Protein AF-A0A6M0G7Y6-F1 (afdb_monomer_lite)

Radius of gyration: 16.26 Å; chains: 1; bounding box: 35×30×58 Å

Secondary structure (DSSP, 8-state):
---------------EEEEEETTEEEEEEEGGGB---EEEEETTEEEEEEEEETTEEEEE-HHHHHTS-HHHHHHHHHHHT--GGGG-TT--

Foldseek 3Di:
DDDDDPDDPPPPPFDWDWFADPNHTPDIAGLLQWEAWDFDDDVQATAWIWIDGVNDIDTQGPNRCVVDDPVRNVSSCVSNVHDCVSNPPPPD

Structure (mmCIF, N/CA/C/O backbone):
data_AF-A0A6M0G7Y6-F1
#
_entry.id   AF-A0A6M0G7Y6-F1
#
loop_
_atom_site.group_PDB
_atom_site.id
_atom_site.type_symbol
_atom_site.label_atom_id
_atom_site.label_alt_id
_atom_site.label_comp_id
_atom_site.label_asym_id
_atom_site.label_entity_id
_atom_site.label_seq_id
_atom_site.pdbx_PDB_ins_code
_atom_site.Cartn_x
_atom_site.Cartn_y
_atom_site.Cartn_z
_atom_site.occupancy
_atom_site.B_is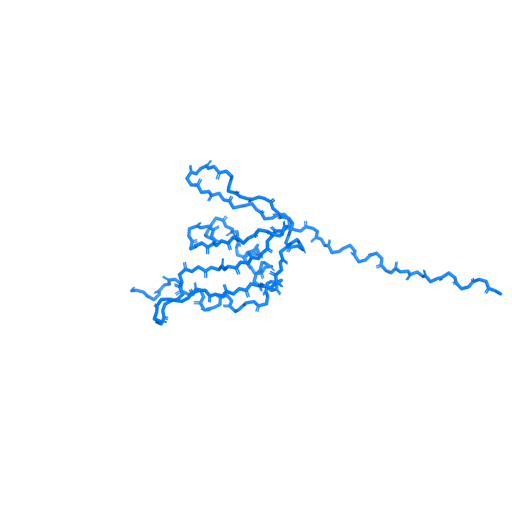o_or_equiv
_atom_site.auth_seq_id
_atom_site.auth_comp_id
_atom_site.auth_asym_id
_atom_site.auth_atom_id
_atom_site.pdbx_PDB_model_num
ATOM 1 N N . MET A 1 1 ? -22.450 -1.262 42.460 1.00 48.00 1 MET A N 1
ATOM 2 C CA . MET A 1 1 ? -21.062 -0.818 42.215 1.00 48.00 1 MET A CA 1
ATOM 3 C C . MET A 1 1 ? -20.958 -0.467 40.741 1.00 48.00 1 MET A C 1
ATOM 5 O O . MET A 1 1 ? -21.350 -1.318 39.952 1.00 48.00 1 MET A O 1
ATOM 9 N N . PRO A 1 2 ? -20.547 0.745 40.338 1.00 45.59 2 PRO A N 1
ATOM 10 C CA . PRO A 1 2 ? -20.289 1.006 38.930 1.00 45.59 2 PRO A CA 1
ATOM 11 C C . PRO A 1 2 ? -18.907 0.449 38.565 1.00 45.59 2 PRO A C 1
ATOM 13 O O . PRO A 1 2 ? -17.888 0.920 39.064 1.00 45.59 2 PRO A O 1
ATOM 16 N N . THR A 1 3 ? -18.882 -0.578 37.718 1.00 54.44 3 THR A N 1
ATOM 17 C CA . THR A 1 3 ? -17.659 -1.059 37.070 1.00 54.44 3 THR A CA 1
ATOM 18 C C . THR A 1 3 ? -17.342 -0.092 35.936 1.00 54.44 3 THR A C 1
ATOM 20 O O . THR A 1 3 ? -17.960 -0.151 34.875 1.00 54.44 3 THR A O 1
ATOM 23 N N . ALA A 1 4 ? -16.419 0.840 36.170 1.00 54.34 4 ALA A N 1
ATOM 24 C CA . ALA A 1 4 ? -15.838 1.618 35.087 1.00 54.34 4 ALA A CA 1
ATOM 25 C C . ALA A 1 4 ? -15.015 0.658 34.217 1.00 54.34 4 ALA A C 1
ATOM 27 O O . ALA A 1 4 ? -14.009 0.107 34.665 1.00 54.34 4 ALA A O 1
ATOM 28 N N . THR A 1 5 ? -15.485 0.405 32.997 1.00 51.47 5 THR A N 1
ATOM 29 C CA . THR A 1 5 ? -14.712 -0.330 31.995 1.00 51.47 5 THR A CA 1
ATOM 30 C C . THR A 1 5 ? -13.733 0.662 31.390 1.00 51.47 5 THR A C 1
ATOM 32 O O . THR A 1 5 ? -14.137 1.621 30.739 1.00 51.47 5 THR A O 1
ATOM 35 N N . TYR A 1 6 ? -12.448 0.466 31.666 1.00 49.88 6 TYR A N 1
ATOM 36 C CA . TYR A 1 6 ? -11.379 1.189 30.996 1.00 49.88 6 TYR A CA 1
ATOM 37 C C . TYR A 1 6 ? -11.246 0.598 29.591 1.00 49.88 6 TYR A C 1
ATOM 39 O O . TYR A 1 6 ? -10.588 -0.425 29.406 1.00 49.88 6 TYR A O 1
ATOM 47 N N . GLU A 1 7 ? -11.907 1.201 28.602 1.00 47.56 7 GLU A N 1
ATOM 48 C CA . GLU A 1 7 ? -11.570 0.926 27.208 1.00 47.56 7 GLU A CA 1
ATOM 49 C C . GLU A 1 7 ? -10.166 1.468 26.955 1.00 47.56 7 GLU A C 1
ATOM 51 O O . GLU A 1 7 ? -9.859 2.641 27.178 1.00 47.56 7 GLU A O 1
ATOM 56 N N . SER A 1 8 ? -9.277 0.554 26.583 1.00 45.53 8 SER A N 1
ATOM 57 C CA . SER A 1 8 ? -7.887 0.856 26.293 1.00 45.53 8 SER A CA 1
ATOM 58 C C . SER A 1 8 ? -7.861 1.796 25.097 1.00 45.53 8 SER A C 1
ATOM 60 O O . SER A 1 8 ? -8.177 1.382 23.983 1.00 45.53 8 SER A O 1
ATOM 62 N N . VAL A 1 9 ? -7.491 3.056 25.323 1.00 49.47 9 VAL A N 1
ATOM 63 C CA . VAL A 1 9 ? -7.123 3.976 24.246 1.00 49.47 9 VAL A CA 1
ATOM 64 C C . VAL A 1 9 ? -5.833 3.411 23.662 1.00 49.47 9 VAL A C 1
ATOM 66 O O . VAL A 1 9 ? -4.734 3.687 24.139 1.00 49.47 9 VAL A O 1
ATOM 69 N N . SER A 1 10 ? -5.978 2.484 22.717 1.00 45.25 10 SER A N 1
ATOM 70 C CA . SER A 1 10 ? -4.870 2.005 21.912 1.00 45.25 10 SER A CA 1
ATOM 71 C C . SER A 1 10 ? -4.444 3.204 21.087 1.00 45.25 10 SER A C 1
ATOM 73 O O . SER A 1 10 ? -5.025 3.498 20.047 1.00 45.25 10 SER A O 1
ATOM 75 N N . SER A 1 11 ? -3.495 3.974 21.612 1.00 50.47 11 SER A N 1
ATOM 76 C CA . SER A 1 11 ? -2.765 4.964 20.838 1.00 50.47 11 SER A CA 1
ATOM 77 C C . SER A 1 11 ? -1.920 4.192 19.832 1.00 50.47 11 SER A C 1
ATOM 79 O O . SER A 1 11 ? -0.711 4.047 20.006 1.00 50.47 11 SER A O 1
ATOM 81 N N . THR A 1 12 ? -2.559 3.622 18.809 1.00 57.69 12 THR A N 1
ATOM 82 C CA . THR A 1 12 ? -1.866 3.220 17.594 1.00 57.69 12 THR A CA 1
ATOM 83 C C . THR A 1 12 ? -1.138 4.468 17.116 1.00 57.69 12 THR A C 1
ATOM 85 O O . THR A 1 12 ? -1.801 5.485 16.900 1.00 57.69 12 THR A O 1
ATOM 88 N N . PRO A 1 13 ? 0.204 4.457 17.038 1.00 56.28 13 PRO A N 1
ATOM 89 C CA . PRO A 1 13 ? 0.925 5.592 16.500 1.00 56.28 13 PRO A CA 1
ATOM 90 C C . PRO A 1 13 ? 0.395 5.825 15.089 1.00 56.28 13 PRO A C 1
ATOM 92 O O . PRO A 1 13 ? 0.515 4.962 14.222 1.00 56.28 13 PRO A O 1
ATOM 95 N N . SER A 1 14 ? -0.253 6.971 14.915 1.00 71.88 14 SER A N 1
ATOM 96 C CA . SER A 1 14 ? -0.761 7.447 13.641 1.00 71.88 14 SER A CA 1
ATOM 97 C C . SER A 1 14 ? 0.438 7.660 12.716 1.00 71.88 14 SER A C 1
ATOM 99 O O . SER A 1 14 ? 1.193 8.623 12.901 1.00 71.88 14 SER A O 1
ATOM 101 N N . LEU A 1 15 ? 0.700 6.722 11.803 1.00 84.50 15 LEU A N 1
ATOM 102 C CA . LEU A 1 15 ? 1.726 6.892 10.781 1.00 84.50 15 LEU A CA 1
ATOM 103 C C . LEU A 1 15 ? 1.081 7.577 9.581 1.00 84.50 15 LEU A C 1
ATOM 105 O O . LEU A 1 15 ? 0.332 6.948 8.835 1.00 84.50 15 LEU A O 1
ATOM 109 N N . ILE A 1 1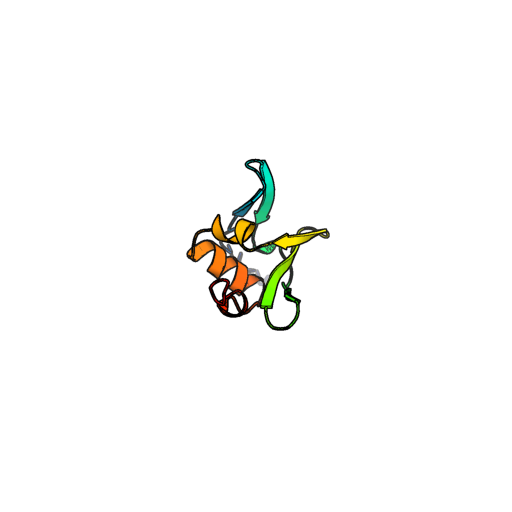6 ? 1.432 8.843 9.371 1.00 90.50 16 ILE A N 1
ATOM 110 C CA . ILE A 1 16 ? 1.044 9.584 8.174 1.00 90.50 16 ILE A CA 1
ATOM 111 C C . ILE 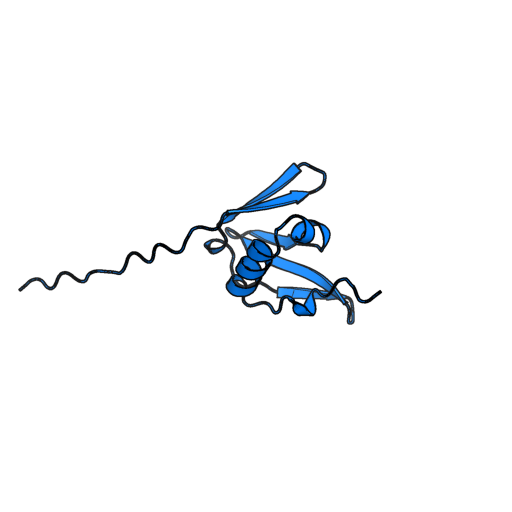A 1 16 ? 1.976 9.189 7.026 1.00 90.50 16 ILE A C 1
ATOM 113 O O . ILE A 1 16 ? 3.180 9.428 7.091 1.00 90.50 16 ILE A O 1
ATOM 117 N N . ILE A 1 17 ? 1.409 8.633 5.961 1.00 89.12 17 ILE A N 1
ATOM 118 C CA . ILE A 1 17 ? 2.093 8.333 4.705 1.00 89.12 17 ILE A CA 1
ATOM 119 C C . ILE A 1 17 ? 1.692 9.392 3.684 1.00 89.12 17 ILE A C 1
ATOM 121 O O . ILE A 1 17 ? 0.509 9.672 3.493 1.00 89.12 17 ILE A O 1
ATOM 125 N N . SER A 1 18 ? 2.686 9.982 3.019 1.00 90.06 18 SER A N 1
ATOM 126 C CA . SER A 1 18 ? 2.474 10.939 1.933 1.00 90.06 18 SER A CA 1
ATOM 127 C C . SER A 1 18 ? 3.096 10.407 0.653 1.00 90.06 18 SER A C 1
ATOM 129 O O 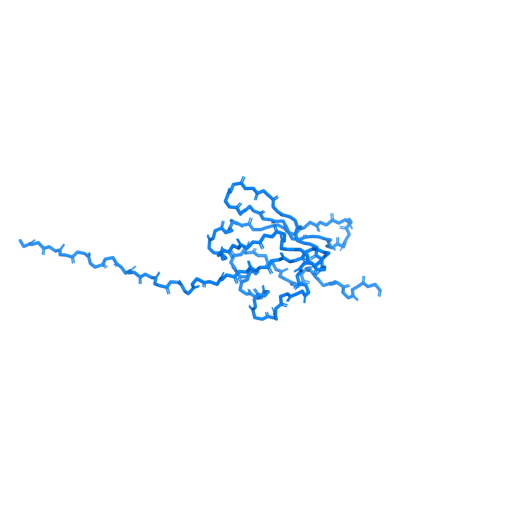. SER A 1 18 ? 4.298 10.166 0.596 1.00 90.06 18 SER A O 1
ATOM 131 N N . VAL A 1 19 ? 2.268 10.226 -0.368 1.00 85.81 19 VAL A N 1
ATOM 132 C CA . VAL A 1 19 ? 2.686 9.771 -1.692 1.00 85.81 19 VAL A CA 1
ATOM 133 C C . VAL A 1 19 ? 2.751 10.975 -2.617 1.00 85.81 19 VAL A C 1
ATOM 135 O O . VAL A 1 19 ? 1.821 11.782 -2.647 1.00 85.81 19 VAL A O 1
ATOM 138 N N . ILE A 1 20 ? 3.854 11.103 -3.350 1.00 86.62 20 ILE A N 1
ATOM 139 C CA . ILE A 1 20 ? 4.128 12.225 -4.251 1.00 86.62 20 ILE A CA 1
ATOM 140 C C . ILE A 1 20 ? 4.233 11.674 -5.678 1.00 86.62 20 ILE A C 1
ATOM 142 O O . ILE A 1 20 ? 4.914 10.679 -5.901 1.00 86.62 20 ILE A O 1
ATOM 146 N N . GLU A 1 21 ? 3.568 12.323 -6.629 1.00 84.81 21 GLU A N 1
ATOM 147 C CA . GLU A 1 21 ? 3.609 12.018 -8.064 1.00 84.81 21 GLU A CA 1
ATOM 148 C C . GLU A 1 21 ? 4.019 13.299 -8.804 1.00 84.81 21 GLU A C 1
ATOM 150 O O . GLU A 1 21 ? 3.478 14.372 -8.535 1.00 84.81 21 GLU A O 1
ATOM 155 N N . ASP A 1 22 ? 5.046 13.224 -9.656 1.00 85.44 22 ASP A N 1
ATOM 156 C CA . ASP A 1 22 ? 5.569 14.372 -10.421 1.00 85.44 22 ASP A CA 1
ATOM 157 C C . ASP A 1 22 ? 5.852 15.637 -9.576 1.00 85.44 22 ASP A C 1
ATOM 159 O O . ASP A 1 22 ? 5.622 16.777 -9.986 1.00 85.44 22 ASP A O 1
ATOM 163 N N . GLY A 1 23 ? 6.343 15.448 -8.346 1.00 84.31 23 GLY A N 1
ATOM 164 C CA . GLY A 1 23 ? 6.645 16.541 -7.411 1.00 84.31 23 GLY A CA 1
ATOM 165 C C . GLY A 1 23 ? 5.422 17.166 -6.728 1.00 84.31 23 GLY A C 1
ATOM 166 O O . GLY A 1 23 ? 5.574 18.126 -5.972 1.00 84.31 23 GLY A O 1
ATOM 167 N N . SER A 1 24 ? 4.227 16.616 -6.947 1.00 86.50 24 SER A N 1
ATOM 168 C CA . SER A 1 24 ? 2.977 17.031 -6.311 1.00 86.50 24 SER A CA 1
ATOM 169 C C . SER A 1 24 ? 2.480 15.969 -5.334 1.00 86.50 24 SER A C 1
ATOM 171 O O . SER A 1 24 ? 2.594 14.774 -5.582 1.00 86.50 24 SER A O 1
ATOM 173 N N . LEU A 1 25 ? 1.916 16.390 -4.200 1.00 87.00 25 LEU A N 1
ATOM 174 C CA . LEU A 1 25 ? 1.294 15.463 -3.254 1.00 87.00 25 LEU A CA 1
ATOM 175 C C . LEU A 1 25 ? 0.083 14.787 -3.920 1.00 87.00 25 LEU A C 1
ATOM 177 O O . LEU A 1 25 ? -0.921 15.451 -4.167 1.00 87.00 25 LEU A O 1
ATOM 181 N N . LEU A 1 26 ? 0.175 13.479 -4.166 1.00 88.06 26 LEU A N 1
ATOM 182 C CA . LEU A 1 26 ? -0.919 12.659 -4.685 1.00 88.06 26 LEU A CA 1
ATOM 183 C C . LEU A 1 26 ? -1.950 12.397 -3.582 1.00 88.06 26 LEU A C 1
ATOM 185 O O . LEU A 1 26 ? -3.137 12.669 -3.744 1.00 88.06 26 LEU A O 1
ATOM 189 N N . VAL A 1 27 ? -1.491 11.877 -2.439 1.00 90.31 27 VAL A N 1
ATOM 190 C CA . VAL A 1 27 ? -2.342 11.595 -1.276 1.00 90.31 27 VAL A CA 1
ATOM 191 C C . VAL A 1 27 ? -1.524 11.616 0.011 1.00 90.31 27 VAL A C 1
ATOM 193 O O . VAL A 1 27 ? -0.392 11.140 0.046 1.00 90.31 27 VAL A O 1
ATOM 196 N N . SER A 1 28 ? -2.110 12.156 1.081 1.00 91.38 28 SER A N 1
ATOM 197 C CA . SER A 1 28 ? -1.589 12.052 2.446 1.00 91.38 28 SER A CA 1
ATOM 198 C C . SER A 1 28 ? -2.666 11.466 3.351 1.00 91.38 28 SER A C 1
ATOM 200 O O . SER A 1 28 ? -3.798 11.971 3.396 1.00 91.38 28 SER A O 1
ATOM 202 N N . PHE A 1 29 ? -2.332 10.373 4.027 1.00 90.56 29 PHE A N 1
ATOM 203 C CA . PHE A 1 29 ? -3.274 9.592 4.817 1.00 90.56 29 PHE A CA 1
ATOM 204 C C . PHE A 1 29 ? -2.584 8.963 6.018 1.00 90.56 29 PHE A C 1
ATOM 206 O O . PHE A 1 29 ? -1.403 8.625 5.963 1.00 90.56 29 PHE A O 1
ATOM 213 N N . ASP A 1 30 ? -3.327 8.800 7.104 1.00 92.06 30 ASP A N 1
ATOM 214 C CA . ASP A 1 30 ? -2.907 7.913 8.171 1.00 92.06 30 ASP A CA 1
ATOM 215 C C . ASP A 1 30 ? -3.060 6.464 7.710 1.00 92.06 30 ASP A C 1
ATOM 217 O O . ASP A 1 30 ? -4.080 6.102 7.124 1.00 92.06 30 ASP A O 1
ATOM 221 N N . VAL A 1 31 ? -2.065 5.618 7.978 1.00 89.12 31 VAL A N 1
ATOM 222 C CA . VAL A 1 31 ? -2.086 4.217 7.540 1.00 89.12 31 VAL A CA 1
ATOM 223 C C . VAL A 1 31 ? -3.356 3.489 7.998 1.00 89.12 31 VAL A C 1
ATOM 225 O O . VAL A 1 31 ? -3.858 2.643 7.264 1.00 89.12 31 VAL A O 1
ATOM 228 N N . THR A 1 32 ? -3.932 3.871 9.144 1.00 90.00 32 THR A N 1
ATOM 229 C CA . THR A 1 32 ? -5.166 3.281 9.678 1.00 90.00 32 THR A CA 1
ATOM 230 C C . THR A 1 32 ? -6.423 3.613 8.877 1.00 90.00 32 THR A C 1
ATOM 232 O O . THR A 1 32 ? -7.420 2.899 8.978 1.00 90.00 32 THR A O 1
ATOM 235 N N . GLU A 1 33 ? -6.371 4.649 8.040 1.00 91.00 33 GLU A N 1
ATOM 236 C CA . GLU A 1 33 ? -7.444 5.022 7.116 1.00 91.00 33 GLU A CA 1
ATOM 237 C C . GLU A 1 33 ? -7.460 4.158 5.852 1.00 91.00 33 GLU A C 1
ATOM 239 O O . GLU A 1 33 ? -8.432 4.211 5.091 1.00 91.00 33 GLU A O 1
ATOM 244 N N . ALA A 1 34 ? -6.394 3.388 5.610 1.00 90.38 34 ALA A N 1
ATOM 245 C CA . ALA A 1 34 ? -6.321 2.464 4.495 1.00 90.38 34 ALA A CA 1
ATOM 246 C C . ALA A 1 34 ? -6.955 1.112 4.860 1.00 90.38 34 ALA A C 1
ATOM 248 O O . ALA A 1 34 ? -6.689 0.538 5.920 1.00 90.38 34 ALA A O 1
ATOM 249 N N . THR A 1 35 ? -7.775 0.574 3.963 1.00 90.25 35 THR A N 1
ATOM 250 C CA . THR A 1 35 ? -8.333 -0.779 4.079 1.00 90.25 35 THR A CA 1
ATOM 251 C C . THR A 1 35 ? -7.387 -1.809 3.472 1.00 90.25 35 THR A C 1
ATOM 253 O O . THR A 1 35 ? -6.406 -1.449 2.831 1.00 90.25 35 THR A O 1
ATOM 256 N N . GLN A 1 36 ? -7.712 -3.100 3.609 1.00 88.19 36 GLN A N 1
ATOM 257 C CA . GLN A 1 36 ? -6.940 -4.200 3.022 1.00 88.19 36 GLN A CA 1
ATOM 258 C C . GLN A 1 36 ? -6.503 -3.902 1.579 1.00 88.19 36 GLN A C 1
ATOM 260 O O . GLN A 1 36 ? -7.315 -3.516 0.734 1.00 88.19 36 GLN A O 1
ATOM 265 N N . GLY A 1 37 ? -5.207 -4.084 1.326 1.00 91.00 37 GLY A N 1
ATOM 266 C CA . GLY A 1 37 ? -4.603 -3.864 0.023 1.00 91.00 37 GLY A CA 1
ATOM 267 C C . GLY A 1 37 ? -4.587 -5.127 -0.831 1.00 91.00 37 GLY A C 1
ATOM 268 O O . GLY A 1 37 ? -4.747 -6.249 -0.350 1.00 91.00 37 GLY A O 1
ATOM 269 N N . LYS A 1 38 ? -4.359 -4.937 -2.125 1.00 92.88 38 LYS A N 1
ATOM 270 C CA . LYS A 1 38 ? -4.179 -5.996 -3.110 1.00 92.88 38 LYS A CA 1
ATOM 271 C C . LYS A 1 38 ? -3.031 -5.642 -4.039 1.00 92.88 38 LYS A C 1
ATOM 273 O O . LYS A 1 38 ? -2.979 -4.539 -4.579 1.00 92.88 38 LYS A O 1
ATOM 278 N N . ILE A 1 39 ? -2.145 -6.601 -4.274 1.00 92.00 39 ILE A N 1
ATOM 279 C CA . ILE A 1 39 ? -1.078 -6.457 -5.261 1.00 92.00 39 ILE A CA 1
ATOM 280 C C . ILE A 1 39 ? -1.636 -6.794 -6.645 1.00 92.00 39 ILE A C 1
ATOM 282 O O . ILE A 1 39 ? -2.232 -7.851 -6.879 1.00 92.00 39 ILE A O 1
ATOM 286 N N . MET A 1 40 ? -1.472 -5.854 -7.565 1.00 91.50 40 MET A N 1
ATOM 287 C CA . MET A 1 40 ? -1.919 -5.942 -8.945 1.00 91.50 40 MET A CA 1
ATOM 288 C C . MET A 1 40 ? -0.806 -6.521 -9.809 1.00 91.50 40 MET A C 1
ATOM 290 O O . MET A 1 40 ? 0.340 -6.076 -9.738 1.00 91.50 40 MET A O 1
ATOM 294 N N . HIS A 1 41 ? -1.166 -7.495 -10.643 1.00 88.19 41 HIS A N 1
ATOM 295 C CA . HIS A 1 41 ? -0.237 -8.268 -11.458 1.00 88.19 41 HIS A CA 1
ATOM 296 C C . HIS A 1 41 ? -0.564 -8.153 -12.949 1.00 88.19 41 HIS A C 1
ATOM 298 O O . HIS A 1 41 ? -1.730 -8.171 -13.342 1.00 88.19 41 HIS A O 1
ATOM 304 N N . SER A 1 42 ? 0.477 -8.078 -13.776 1.00 86.19 42 SER A N 1
ATOM 305 C CA . SER A 1 42 ? 0.418 -8.225 -15.228 1.00 86.19 42 SER A CA 1
ATOM 306 C C . SER A 1 42 ? 1.237 -9.459 -15.604 1.00 86.19 42 SER A C 1
ATOM 308 O O . SER A 1 42 ? 2.472 -9.453 -15.577 1.00 86.19 42 SER A O 1
ATOM 310 N N . GLY A 1 43 ? 0.543 -10.573 -15.851 1.00 85.81 43 GLY A N 1
ATOM 311 C CA . GLY A 1 43 ? 1.171 -11.892 -15.929 1.00 85.81 43 GLY A CA 1
ATOM 312 C C . GLY A 1 43 ? 1.807 -12.279 -14.591 1.0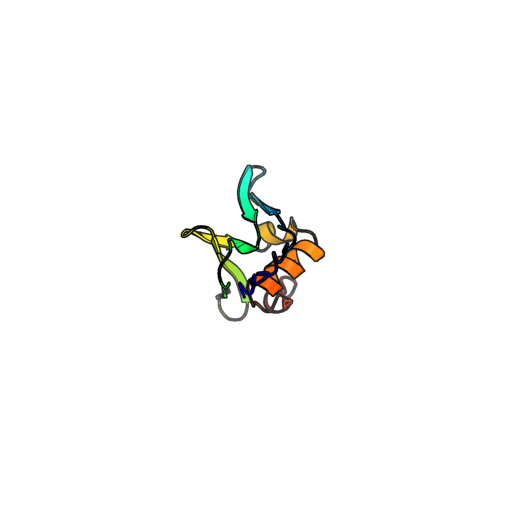0 85.81 43 GLY A C 1
ATOM 313 O O . GLY A 1 43 ? 1.131 -12.302 -13.568 1.00 85.81 43 GLY A O 1
ATOM 314 N N . HIS A 1 44 ? 3.112 -12.560 -14.601 1.00 82.75 44 HIS A N 1
ATOM 315 C CA . HIS A 1 44 ? 3.884 -12.921 -13.404 1.00 82.75 44 HIS A CA 1
ATOM 316 C C . HIS A 1 44 ? 4.527 -11.724 -12.687 1.00 82.75 44 HIS A C 1
ATOM 318 O O . HIS A 1 44 ? 5.237 -11.922 -11.707 1.00 82.75 44 HIS A O 1
ATOM 324 N N . LYS A 1 45 ? 4.332 -10.494 -13.179 1.00 83.88 45 LYS A N 1
ATOM 325 C CA . LYS A 1 45 ? 4.962 -9.296 -12.611 1.00 83.88 45 LYS A CA 1
ATOM 326 C C . LYS A 1 45 ? 3.941 -8.479 -11.830 1.00 83.88 45 LYS A C 1
ATOM 328 O O . LYS A 1 45 ? 2.922 -8.087 -12.399 1.00 83.88 45 LYS A O 1
ATOM 333 N N . ALA A 1 46 ? 4.214 -8.196 -10.558 1.00 88.56 46 ALA A N 1
ATOM 334 C CA . ALA A 1 46 ? 3.496 -7.150 -9.839 1.00 88.56 46 ALA A CA 1
ATOM 335 C C . ALA A 1 46 ? 3.772 -5.789 -10.507 1.00 88.56 46 ALA A C 1
ATOM 337 O O . ALA A 1 46 ? 4.862 -5.587 -11.035 1.00 88.56 46 ALA A O 1
ATOM 338 N N . TYR A 1 47 ? 2.784 -4.888 -10.543 1.00 89.25 47 TYR A N 1
ATOM 339 C CA . TYR A 1 47 ? 2.911 -3.538 -11.130 1.00 89.25 47 TYR A CA 1
ATOM 340 C C . TYR A 1 47 ? 2.309 -2.411 -10.281 1.00 89.25 47 TYR A C 1
ATOM 342 O O . TYR A 1 47 ? 2.709 -1.259 -10.442 1.00 89.25 47 TYR A O 1
ATOM 350 N N . ALA A 1 48 ? 1.415 -2.721 -9.339 1.00 91.94 48 ALA A N 1
ATOM 351 C CA . ALA A 1 48 ? 0.908 -1.741 -8.383 1.00 91.94 48 ALA A CA 1
ATOM 352 C C . ALA A 1 48 ? 0.411 -2.396 -7.087 1.00 91.94 48 ALA A C 1
ATOM 354 O O . ALA A 1 48 ? -0.003 -3.553 -7.080 1.00 91.94 48 ALA A O 1
ATOM 355 N N . LEU A 1 49 ? 0.389 -1.625 -6.007 1.00 92.81 49 LEU A N 1
ATOM 356 C CA . LEU A 1 49 ? -0.317 -1.916 -4.766 1.00 92.81 49 LEU A CA 1
ATOM 357 C C . LEU A 1 49 ? -1.597 -1.085 -4.725 1.00 92.81 49 LEU A C 1
ATOM 359 O O . LEU A 1 49 ? -1.546 0.140 -4.699 1.00 92.81 49 LEU A O 1
ATOM 363 N N . CYS A 1 50 ? -2.745 -1.745 -4.719 1.00 93.94 50 CYS A N 1
ATOM 364 C CA . CYS A 1 50 ? -4.043 -1.095 -4.681 1.00 93.94 50 CYS A CA 1
ATOM 365 C C . CYS A 1 50 ? -4.646 -1.177 -3.277 1.00 93.94 50 CYS A C 1
ATOM 367 O O . CYS A 1 50 ? -4.625 -2.246 -2.673 1.00 93.94 50 CYS A O 1
ATOM 369 N N . CYS A 1 51 ? -5.195 -0.086 -2.752 1.00 93.81 51 CYS A N 1
ATOM 370 C CA . CYS A 1 51 ? -5.973 -0.094 -1.511 1.00 93.81 51 CYS A CA 1
ATOM 371 C C . CYS A 1 51 ? -7.048 0.996 -1.533 1.00 93.81 51 CYS A C 1
ATOM 373 O O . CYS A 1 51 ? -7.023 1.889 -2.382 1.00 93.81 51 CYS A O 1
ATOM 375 N N . GLU A 1 52 ? -8.009 0.916 -0.616 1.00 94.25 52 GLU A N 1
ATOM 376 C CA . GLU A 1 52 ? -8.995 1.974 -0.417 1.00 94.25 52 GLU A CA 1
ATOM 377 C C . GLU A 1 52 ? -8.566 2.863 0.747 1.00 94.25 52 GLU A C 1
ATOM 379 O O . GLU A 1 52 ? -8.219 2.371 1.816 1.00 94.25 52 GLU A O 1
ATOM 384 N N . ILE A 1 53 ? -8.588 4.174 0.535 1.00 93.06 53 ILE A N 1
ATOM 385 C CA . ILE A 1 53 ? -8.290 5.194 1.537 1.00 93.06 53 ILE A CA 1
ATOM 386 C C . ILE A 1 53 ? -9.477 6.148 1.543 1.00 93.06 53 ILE A C 1
ATOM 388 O O . ILE A 1 53 ? -9.788 6.757 0.518 1.00 93.06 53 ILE A O 1
ATOM 392 N N . ARG A 1 54 ? -10.158 6.283 2.688 1.00 92.31 54 ARG A N 1
ATOM 393 C CA . ARG A 1 54 ? -11.331 7.173 2.844 1.00 92.31 54 ARG A CA 1
ATOM 394 C C . ARG A 1 54 ? -12.420 6.953 1.769 1.00 92.31 54 ARG A C 1
ATOM 396 O O . ARG A 1 54 ? -13.018 7.912 1.285 1.00 92.31 54 ARG A O 1
ATOM 403 N N . GLY A 1 55 ? -12.662 5.702 1.369 1.00 89.81 55 GLY A N 1
ATOM 404 C CA . GLY A 1 55 ? -13.664 5.359 0.349 1.00 89.81 55 GLY A CA 1
ATOM 405 C C . GLY A 1 55 ? -13.230 5.601 -1.103 1.00 89.81 55 GLY A C 1
ATOM 406 O O . GLY A 1 55 ? -14.060 5.512 -2.005 1.00 89.81 55 GLY A O 1
ATOM 407 N N . GLN A 1 56 ? -11.958 5.928 -1.351 1.00 92.56 56 GLN A N 1
ATOM 408 C CA . GLN A 1 56 ? -11.385 6.055 -2.694 1.00 92.56 56 GLN A CA 1
ATOM 409 C C . GLN A 1 56 ? -10.294 5.017 -2.923 1.00 92.56 56 GLN A C 1
ATOM 411 O O . GLN A 1 56 ? -9.435 4.803 -2.073 1.00 92.56 56 GLN A O 1
ATOM 416 N N . THR A 1 57 ? -10.307 4.391 -4.095 1.00 93.25 57 THR A N 1
ATOM 417 C CA . THR A 1 57 ? -9.288 3.421 -4.493 1.00 93.25 57 THR A CA 1
ATOM 418 C C . THR A 1 57 ? -8.044 4.131 -5.022 1.00 93.25 57 THR A C 1
ATOM 420 O O . THR A 1 57 ? -8.119 4.858 -6.010 1.00 93.25 57 THR A O 1
ATOM 423 N N . TYR A 1 58 ? -6.894 3.862 -4.410 1.00 92.50 58 TYR A N 1
ATOM 424 C CA . TYR A 1 58 ? -5.584 4.326 -4.858 1.00 92.50 58 TYR A CA 1
ATOM 425 C C . TYR A 1 58 ? -4.766 3.157 -5.397 1.00 92.50 58 TYR A C 1
ATOM 427 O O . TYR A 1 58 ? -4.901 2.022 -4.938 1.00 92.50 58 TYR A O 1
ATOM 435 N N . SER A 1 59 ? -3.926 3.433 -6.394 1.00 92.06 59 SER A N 1
ATOM 436 C CA . SER A 1 59 ? -2.959 2.480 -6.943 1.00 92.06 59 SER A CA 1
ATOM 437 C C . SER A 1 59 ? -1.557 3.064 -6.827 1.00 92.06 59 SER A C 1
ATOM 439 O O . SER A 1 59 ? -1.210 4.035 -7.493 1.00 92.06 59 SER A O 1
ATOM 441 N N . PHE A 1 60 ? -0.743 2.464 -5.969 1.00 91.25 60 PHE A N 1
ATOM 442 C CA . PHE A 1 60 ? 0.639 2.850 -5.740 1.00 91.25 60 PHE A CA 1
ATOM 443 C C . PHE A 1 60 ? 1.559 2.029 -6.636 1.00 91.25 60 PHE A C 1
ATOM 445 O O . PHE A 1 60 ? 1.651 0.811 -6.494 1.00 91.25 60 PHE A O 1
ATOM 452 N N . THR A 1 61 ? 2.219 2.684 -7.585 1.00 90.62 61 THR A N 1
ATOM 453 C CA . THR A 1 61 ? 3.247 2.073 -8.431 1.00 90.62 61 THR A CA 1
ATOM 454 C C . THR A 1 61 ? 4.558 1.946 -7.653 1.00 90.62 61 THR A C 1
ATOM 456 O O . THR A 1 61 ? 4.670 2.400 -6.510 1.00 90.62 61 THR A O 1
ATOM 459 N N . ARG A 1 62 ? 5.582 1.353 -8.276 1.00 87.94 62 ARG A N 1
ATOM 460 C CA . ARG A 1 62 ? 6.948 1.357 -7.733 1.00 87.94 62 ARG A CA 1
ATOM 461 C C . ARG A 1 62 ? 7.398 2.763 -7.339 1.00 87.94 62 ARG A C 1
ATOM 463 O O . ARG A 1 62 ? 7.859 2.957 -6.223 1.00 87.94 62 ARG A O 1
ATOM 470 N N . GLU A 1 63 ? 7.225 3.730 -8.235 1.00 87.69 63 GLU A N 1
ATOM 471 C CA . GLU A 1 63 ? 7.677 5.111 -8.039 1.00 87.69 63 GLU A CA 1
ATOM 472 C C . GLU A 1 63 ? 7.020 5.745 -6.806 1.00 87.69 63 GLU A C 1
ATOM 474 O O . GLU A 1 63 ? 7.698 6.377 -6.000 1.00 87.69 63 GLU A O 1
ATOM 479 N N . HIS A 1 64 ? 5.730 5.472 -6.584 1.00 89.75 64 HIS A N 1
ATOM 480 C CA . HIS A 1 64 ? 5.006 5.906 -5.386 1.00 89.75 64 HIS A CA 1
ATOM 481 C C . HIS A 1 64 ? 5.574 5.311 -4.087 1.00 89.75 64 HIS A C 1
ATOM 483 O O . HIS A 1 64 ? 5.617 5.990 -3.061 1.00 89.75 64 HIS A O 1
ATOM 489 N N . LEU A 1 65 ? 6.003 4.046 -4.114 1.00 88.50 65 LEU A N 1
ATOM 490 C CA . LEU A 1 65 ? 6.493 3.315 -2.939 1.00 88.50 65 LEU A CA 1
ATOM 491 C C . LEU A 1 65 ? 7.993 3.522 -2.676 1.00 88.50 65 LEU A C 1
ATOM 493 O O . LEU A 1 65 ? 8.439 3.371 -1.535 1.00 88.50 65 LEU A O 1
ATOM 497 N N . ASP A 1 66 ? 8.771 3.875 -3.698 1.00 87.69 66 ASP A N 1
ATOM 498 C CA . ASP A 1 66 ? 10.209 4.151 -3.586 1.00 87.69 66 ASP A CA 1
ATOM 499 C C . ASP A 1 66 ? 10.487 5.459 -2.826 1.00 87.69 66 ASP A C 1
ATOM 501 O O . ASP A 1 66 ? 11.538 5.594 -2.199 1.00 87.69 66 ASP A O 1
ATOM 505 N N . ILE A 1 67 ? 9.518 6.383 -2.796 1.00 87.44 67 ILE A N 1
ATOM 506 C CA . ILE A 1 67 ? 9.573 7.628 -2.008 1.00 87.44 67 ILE A CA 1
ATOM 507 C C . ILE A 1 67 ? 9.485 7.346 -0.502 1.00 87.44 67 ILE A C 1
ATOM 509 O O . ILE A 1 67 ? 10.030 8.095 0.309 1.00 87.44 67 ILE A O 1
ATOM 513 N N . LEU A 1 68 ? 8.815 6.257 -0.121 1.00 86.31 68 LEU A N 1
ATOM 514 C CA . LEU A 1 68 ? 8.679 5.851 1.271 1.00 86.31 68 LEU A CA 1
ATOM 515 C C . LEU A 1 68 ? 9.989 5.238 1.777 1.00 86.31 68 LEU A C 1
ATOM 517 O O . LEU A 1 68 ? 10.689 4.511 1.070 1.00 86.31 68 LEU A O 1
ATOM 521 N N . SER A 1 69 ? 10.319 5.464 3.041 1.00 88.12 69 SER A N 1
ATOM 522 C CA . SER A 1 69 ? 11.395 4.730 3.701 1.00 88.12 69 SER A CA 1
ATOM 523 C C . SER A 1 69 ? 11.048 3.241 3.832 1.00 88.12 69 SER A C 1
ATOM 525 O O . SER A 1 69 ? 9.885 2.831 3.811 1.00 88.12 69 SER A O 1
ATOM 527 N N . SER A 1 70 ? 12.062 2.396 4.036 1.00 86.81 70 SER A N 1
ATOM 528 C CA . SER A 1 70 ? 11.844 0.959 4.265 1.00 86.81 70 SER A CA 1
ATOM 529 C C . SER A 1 70 ? 10.928 0.676 5.462 1.00 86.81 70 SER A C 1
ATOM 531 O O . SER A 1 70 ? 10.156 -0.280 5.422 1.00 86.81 70 SER A O 1
ATOM 533 N N . SER A 1 71 ? 10.977 1.514 6.503 1.00 87.94 71 SER A N 1
ATOM 534 C CA . SER A 1 71 ? 10.100 1.404 7.673 1.00 87.94 71 SER A CA 1
ATOM 535 C C . SER A 1 71 ? 8.650 1.754 7.336 1.00 87.94 71 SER A C 1
ATOM 537 O O . SER A 1 71 ? 7.747 1.020 7.727 1.00 87.94 71 SER A O 1
ATOM 539 N N . GLU A 1 72 ? 8.423 2.830 6.578 1.00 88.44 72 GLU A N 1
ATOM 540 C CA . GLU A 1 72 ? 7.081 3.238 6.138 1.00 88.44 72 GLU A CA 1
ATOM 541 C C . GLU A 1 72 ? 6.460 2.199 5.205 1.00 88.44 72 GLU A C 1
ATOM 543 O O . GLU A 1 72 ? 5.316 1.804 5.418 1.00 88.44 72 GLU A O 1
ATOM 548 N N . ARG A 1 73 ? 7.232 1.672 4.242 1.00 89.38 73 ARG A N 1
ATOM 549 C CA . ARG A 1 73 ? 6.787 0.556 3.393 1.00 89.38 73 ARG A CA 1
ATOM 550 C C . ARG A 1 73 ? 6.394 -0.657 4.220 1.00 89.38 73 ARG A C 1
ATOM 552 O O . ARG A 1 73 ? 5.332 -1.224 3.999 1.00 89.38 73 ARG A O 1
ATOM 559 N N . LYS A 1 74 ? 7.224 -1.047 5.193 1.00 89.00 74 LYS A N 1
ATOM 560 C CA . LYS A 1 74 ? 6.928 -2.194 6.057 1.00 89.00 74 LYS A CA 1
ATOM 561 C C . LYS A 1 74 ? 5.618 -1.996 6.821 1.00 89.00 74 LYS A C 1
ATOM 563 O O . LYS A 1 74 ? 4.807 -2.913 6.863 1.00 89.00 74 LYS A O 1
ATOM 568 N N . ILE A 1 75 ? 5.404 -0.818 7.406 1.00 89.56 75 ILE A N 1
ATOM 569 C CA . ILE A 1 75 ? 4.175 -0.517 8.153 1.00 89.56 75 ILE A CA 1
ATOM 570 C C . ILE A 1 75 ? 2.961 -0.523 7.220 1.00 89.56 75 ILE A C 1
ATOM 572 O O . ILE A 1 75 ? 1.947 -1.132 7.556 1.00 89.56 75 ILE A O 1
ATOM 576 N N . LEU A 1 76 ? 3.081 0.087 6.037 1.00 89.75 76 LEU A N 1
ATOM 577 C CA . LEU A 1 76 ? 2.041 0.065 5.012 1.00 89.75 76 LEU A CA 1
ATOM 578 C C . LEU A 1 76 ? 1.675 -1.376 4.631 1.00 89.75 76 LEU A C 1
ATOM 580 O O . LEU A 1 76 ? 0.503 -1.734 4.652 1.00 89.75 76 LEU A O 1
ATOM 584 N N . TYR A 1 77 ? 2.659 -2.225 4.335 1.00 91.19 77 TYR A N 1
ATOM 585 C CA . TYR A 1 77 ? 2.413 -3.609 3.929 1.00 91.19 77 TYR A CA 1
ATOM 586 C C . TYR A 1 77 ? 1.804 -4.454 5.058 1.00 91.19 77 TYR A C 1
ATOM 588 O O . TYR A 1 77 ? 0.816 -5.159 4.835 1.00 91.19 77 TYR A O 1
ATOM 596 N N . ASP A 1 78 ? 2.327 -4.323 6.283 1.00 90.75 78 ASP A N 1
ATOM 597 C CA . ASP A 1 78 ? 1.811 -5.010 7.475 1.00 90.75 78 ASP A CA 1
ATOM 598 C C . ASP A 1 78 ? 0.355 -4.615 7.781 1.00 90.75 78 ASP A C 1
ATOM 600 O O . ASP A 1 78 ? -0.451 -5.456 8.210 1.00 90.75 78 ASP A O 1
ATOM 604 N N . TRP A 1 79 ? 0.012 -3.339 7.572 1.00 91.06 79 TRP A N 1
ATOM 605 C CA . TRP A 1 79 ? -1.344 -2.829 7.754 1.00 91.06 79 TRP A CA 1
ATOM 606 C C . TRP A 1 79 ? -2.287 -3.343 6.666 1.00 91.06 79 TRP A C 1
ATOM 608 O O . TRP A 1 79 ? -3.329 -3.923 6.968 1.00 91.06 79 TRP A O 1
ATOM 618 N N . LEU A 1 80 ? -1.875 -3.215 5.402 1.00 91.75 80 LEU A N 1
ATOM 619 C CA . LEU A 1 80 ? -2.650 -3.631 4.234 1.00 91.75 80 LEU A CA 1
ATOM 620 C C . LEU A 1 80 ? -2.777 -5.153 4.082 1.00 91.75 80 LEU A C 1
ATOM 622 O O . LEU A 1 80 ? -3.548 -5.600 3.233 1.00 91.75 80 LEU A O 1
ATOM 626 N N . LYS A 1 81 ? -2.060 -5.943 4.894 1.00 92.00 81 LYS A N 1
ATOM 627 C CA . LYS A 1 81 ? -2.013 -7.416 4.831 1.00 92.00 81 LYS A CA 1
ATOM 628 C C . LYS A 1 81 ? -1.538 -7.934 3.474 1.00 92.00 81 LYS A C 1
ATOM 630 O O . LYS A 1 81 ? -2.058 -8.928 2.974 1.00 92.00 81 LYS A O 1
ATOM 635 N N . VAL A 1 82 ? -0.546 -7.259 2.898 1.00 91.25 82 VAL A N 1
ATOM 636 C CA . VAL A 1 82 ? 0.075 -7.647 1.626 1.00 91.25 82 VAL A CA 1
ATOM 637 C C . VAL A 1 82 ? 1.494 -8.147 1.854 1.00 91.25 82 VAL A C 1
ATOM 639 O O . VAL A 1 82 ? 2.208 -7.637 2.719 1.00 91.25 82 VAL A O 1
ATOM 642 N N . ASP A 1 83 ? 1.916 -9.133 1.065 1.00 89.12 83 ASP A N 1
ATOM 643 C CA . ASP A 1 83 ? 3.302 -9.581 1.069 1.00 89.12 83 ASP A CA 1
ATOM 644 C C . ASP A 1 83 ? 4.138 -8.643 0.190 1.00 89.12 83 ASP A C 1
ATOM 646 O O . ASP A 1 83 ? 4.162 -8.742 -1.036 1.00 89.12 83 ASP A O 1
ATOM 650 N N . GLY A 1 84 ? 4.839 -7.704 0.827 1.00 82.19 84 GLY A N 1
ATOM 651 C CA . GLY A 1 84 ? 5.706 -6.754 0.130 1.00 82.19 84 GLY A CA 1
ATOM 652 C C . GLY A 1 84 ? 6.819 -7.404 -0.702 1.00 82.19 84 GLY A C 1
ATOM 653 O O . GLY A 1 84 ? 7.390 -6.726 -1.552 1.00 82.19 84 GLY A O 1
ATOM 654 N N . SER A 1 85 ? 7.125 -8.692 -0.497 1.00 83.50 85 SER A N 1
ATOM 655 C CA . SER A 1 85 ? 8.087 -9.420 -1.331 1.00 83.50 85 SER A CA 1
ATOM 656 C C . SER A 1 85 ? 7.559 -9.729 -2.736 1.00 83.50 85 SER A C 1
ATOM 658 O O . SER A 1 85 ? 8.355 -9.890 -3.658 1.00 83.50 85 SER A O 1
ATOM 660 N N . GLU A 1 86 ? 6.237 -9.732 -2.944 1.00 82.62 86 GLU A N 1
ATOM 661 C CA . GLU A 1 86 ? 5.638 -9.858 -4.279 1.00 82.62 86 GLU A CA 1
ATOM 662 C C . GLU A 1 86 ? 5.856 -8.590 -5.122 1.00 82.62 86 GLU A C 1
ATOM 664 O O . GLU A 1 86 ? 5.905 -8.657 -6.349 1.00 82.62 86 GLU A O 1
ATOM 669 N N . LEU A 1 87 ? 6.080 -7.439 -4.476 1.00 78.00 87 LEU A N 1
ATOM 670 C CA . LEU A 1 87 ? 6.467 -6.178 -5.120 1.00 78.00 87 LEU A CA 1
ATOM 671 C C . LEU A 1 87 ? 7.974 -6.133 -5.434 1.00 78.00 87 LEU A C 1
ATOM 673 O O . LEU A 1 87 ? 8.565 -5.057 -5.462 1.00 78.00 87 LEU A O 1
ATOM 677 N N . ASN A 1 88 ? 8.626 -7.283 -5.641 1.00 68.44 88 ASN A N 1
ATOM 678 C CA . ASN A 1 88 ? 10.038 -7.334 -6.004 1.00 68.44 88 ASN A CA 1
ATOM 679 C C . ASN A 1 88 ? 10.247 -6.795 -7.428 1.00 68.44 88 ASN A C 1
ATOM 681 O O . ASN A 1 88 ? 10.186 -7.519 -8.425 1.00 68.44 88 ASN A O 1
ATOM 685 N N . TRP A 1 89 ? 10.484 -5.490 -7.502 1.00 67.50 89 TRP A N 1
ATOM 686 C CA . TRP A 1 89 ? 10.657 -4.731 -8.734 1.00 67.50 89 TRP A CA 1
ATOM 687 C C . TRP A 1 89 ? 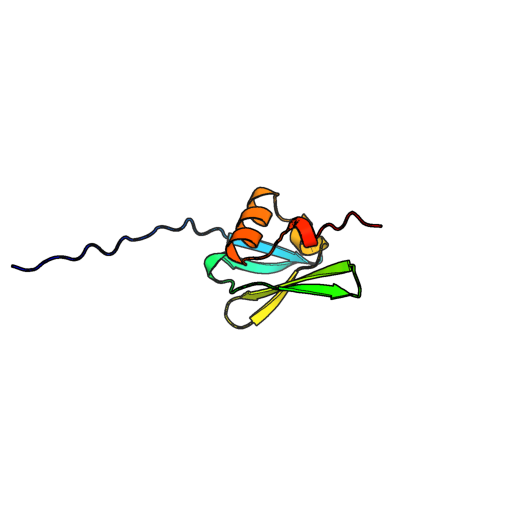11.971 -5.014 -9.474 1.00 67.50 89 TRP A C 1
ATOM 689 O O . TRP A 1 89 ? 12.167 -4.503 -10.577 1.00 67.50 89 TRP A O 1
ATOM 699 N N . ASP A 1 90 ? 12.866 -5.801 -8.874 1.00 56.88 90 ASP A N 1
ATOM 700 C CA . ASP A 1 90 ? 14.205 -6.114 -9.381 1.00 56.88 90 ASP A CA 1
ATOM 701 C C . ASP A 1 90 ? 14.256 -7.351 -10.300 1.00 56.88 90 ASP A C 1
ATOM 703 O O . ASP A 1 90 ? 15.329 -7.761 -10.734 1.00 56.88 90 ASP A O 1
ATOM 707 N N . LEU A 1 91 ? 13.112 -7.950 -10.653 1.00 45.84 91 LEU A N 1
ATOM 708 C CA . LEU A 1 91 ? 13.044 -9.012 -11.668 1.00 45.84 91 LEU A CA 1
ATOM 709 C C . LEU A 1 91 ? 12.834 -8.432 -13.081 1.00 45.84 91 LEU A C 1
ATOM 711 O O . LEU A 1 91 ? 11.769 -8.582 -13.706 1.00 45.84 91 LEU A O 1
ATOM 715 N N . VAL A 1 92 ? 13.876 -7.777 -13.599 1.00 44.19 92 VAL A N 1
ATOM 716 C CA . VAL A 1 92 ? 14.070 -7.527 -15.039 1.00 44.19 92 VAL A CA 1
ATOM 717 C C . VAL A 1 92 ? 15.524 -7.767 -15.415 1.00 44.19 92 VAL A C 1
ATOM 719 O O . VAL A 1 92 ? 16.404 -7.181 -14.754 1.00 44.19 92 VAL A O 1
#

Sequence (92 aa):
MPTATYESVSSTPSLIISVIEDGSLLVSFDVTEATQGKIMHSGHKAYALCCEIRGQTYSFTREHLDILSSSERKILYDWLKVDGSELNWDLV

pLDDT: mean 81.64, std 15.23, range [44.19, 94.25]